Protein AF-A0A7Y2KUF0-F1 (afdb_monomer_lite)

Structure (mmCIF, N/CA/C/O backbone):
data_AF-A0A7Y2KUF0-F1
#
_entry.id   AF-A0A7Y2KUF0-F1
#
loop_
_atom_site.group_PDB
_atom_site.id
_atom_site.type_symbol
_atom_site.label_atom_id
_atom_site.label_alt_id
_atom_site.label_comp_id
_atom_site.label_asym_id
_atom_site.label_entity_id
_atom_site.label_seq_id
_atom_site.pdbx_PDB_ins_code
_atom_site.Cartn_x
_atom_site.Cartn_y
_atom_site.Cartn_z
_atom_site.occupancy
_atom_site.B_iso_or_equiv
_atom_site.auth_seq_id
_atom_site.auth_comp_id
_atom_site.auth_asym_id
_atom_site.auth_atom_id
_atom_site.pdbx_PDB_model_num
ATOM 1 N N . MET A 1 1 ? -13.475 7.085 -13.574 1.00 51.59 1 MET A N 1
ATOM 2 C CA . MET A 1 1 ? -13.124 5.715 -13.145 1.00 51.59 1 MET A CA 1
ATOM 3 C C . MET A 1 1 ? -12.330 5.874 -11.859 1.00 51.59 1 MET A C 1
ATOM 5 O O . MET A 1 1 ? -11.394 6.659 -11.885 1.00 51.59 1 MET A O 1
ATOM 9 N N . ARG A 1 2 ? -12.761 5.299 -10.728 1.00 65.19 2 ARG A N 1
ATOM 10 C CA . ARG A 1 2 ? -11.986 5.388 -9.475 1.00 65.19 2 ARG A CA 1
ATOM 11 C C . ARG A 1 2 ? -10.855 4.371 -9.551 1.00 65.19 2 ARG A C 1
ATOM 13 O O . ARG A 1 2 ? -11.111 3.249 -9.986 1.00 65.19 2 ARG A O 1
ATOM 20 N N . THR A 1 3 ? -9.640 4.768 -9.195 1.00 82.88 3 THR A N 1
ATOM 21 C CA . THR A 1 3 ? -8.525 3.822 -9.101 1.00 82.88 3 THR A CA 1
ATOM 22 C C . THR A 1 3 ? -8.599 3.076 -7.773 1.00 82.88 3 THR A C 1
ATOM 24 O O . THR A 1 3 ? -9.220 3.548 -6.819 1.00 82.88 3 THR A O 1
ATOM 27 N N . GLU A 1 4 ? -7.961 1.913 -7.689 1.00 82.94 4 GLU A N 1
ATOM 28 C CA . GLU A 1 4 ? -7.894 1.148 -6.439 1.00 82.94 4 GLU A CA 1
ATOM 29 C C . GLU A 1 4 ? -7.256 1.957 -5.294 1.00 82.94 4 G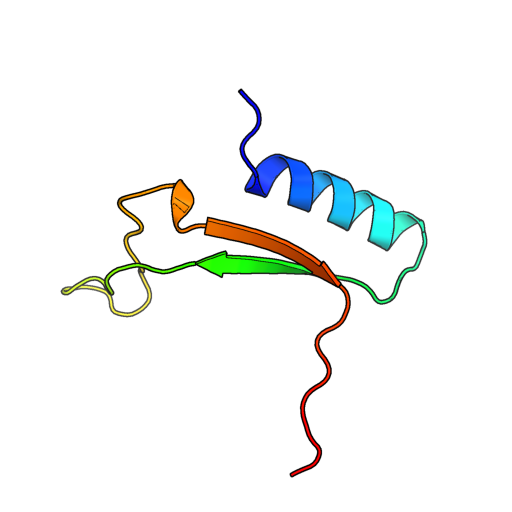LU A C 1
ATOM 31 O O . GLU A 1 4 ? -7.677 1.871 -4.142 1.00 82.94 4 GLU A O 1
ATOM 36 N N . ILE A 1 5 ? -6.310 2.837 -5.631 1.00 87.50 5 ILE A N 1
ATOM 37 C CA . ILE A 1 5 ? -5.652 3.746 -4.688 1.00 87.50 5 ILE A CA 1
ATOM 38 C C . ILE A 1 5 ? -6.641 4.777 -4.123 1.00 87.50 5 ILE A C 1
ATOM 40 O O . ILE A 1 5 ? -6.595 5.072 -2.927 1.00 87.50 5 ILE A O 1
ATOM 44 N N . ASP A 1 6 ? -7.543 5.314 -4.952 1.00 90.38 6 ASP A N 1
ATOM 45 C CA . ASP A 1 6 ? -8.553 6.276 -4.495 1.00 90.38 6 ASP A CA 1
ATOM 46 C C . ASP A 1 6 ? -9.495 5.639 -3.469 1.00 90.38 6 ASP A C 1
ATOM 48 O O . ASP A 1 6 ? -9.738 6.221 -2.411 1.00 90.38 6 ASP A O 1
ATOM 52 N N . VAL A 1 7 ? -9.971 4.421 -3.758 1.00 91.31 7 VAL A N 1
ATOM 53 C CA . VAL A 1 7 ? -10.860 3.661 -2.865 1.00 91.31 7 VAL A CA 1
ATOM 54 C C . VAL A 1 7 ? -10.161 3.373 -1.540 1.00 91.31 7 VAL A C 1
ATOM 56 O O . VAL A 1 7 ? -10.680 3.720 -0.479 1.00 91.31 7 VAL A O 1
ATOM 59 N N . LEU A 1 8 ? -8.937 2.843 -1.594 1.00 93.12 8 LEU A N 1
ATOM 60 C CA . LEU A 1 8 ? -8.149 2.537 -0.404 1.00 93.12 8 LEU A CA 1
ATOM 61 C C . LEU A 1 8 ? -7.911 3.781 0.471 1.00 93.12 8 LEU A C 1
ATOM 63 O O . LEU A 1 8 ? -7.891 3.707 1.703 1.00 93.12 8 LEU A O 1
ATOM 67 N N . ARG A 1 9 ? -7.735 4.952 -0.152 1.00 92.94 9 ARG A N 1
ATOM 68 C CA . ARG A 1 9 ? -7.570 6.219 0.567 1.00 92.94 9 ARG A CA 1
ATOM 69 C C . ARG A 1 9 ? -8.835 6.602 1.333 1.00 92.94 9 ARG A C 1
ATOM 71 O O . ARG A 1 9 ? -8.730 7.016 2.490 1.00 92.94 9 ARG A O 1
ATOM 78 N N . GLU A 1 10 ? -10.008 6.478 0.712 1.00 94.19 10 GLU A N 1
ATOM 79 C CA . GLU A 1 10 ? -11.299 6.723 1.368 1.00 94.19 10 GLU A CA 1
ATOM 80 C C . GLU A 1 10 ? -11.499 5.767 2.556 1.00 94.19 10 GLU A C 1
ATOM 82 O O . GLU A 1 10 ? -11.807 6.211 3.667 1.00 94.19 10 GLU A O 1
ATOM 87 N N . GLU A 1 11 ? -11.214 4.478 2.358 1.00 92.50 11 GLU A N 1
ATOM 88 C CA . GLU A 1 11 ? -11.296 3.448 3.399 1.00 92.50 11 GLU A CA 1
ATOM 89 C C . GLU A 1 11 ? -10.323 3.703 4.560 1.00 92.50 11 GLU A C 1
ATOM 91 O O . GLU A 1 11 ? -10.681 3.553 5.730 1.00 92.50 11 GLU A O 1
ATOM 96 N N . GLY A 1 12 ? -9.107 4.171 4.273 1.00 93.31 12 GLY A N 1
ATOM 97 C CA . GLY A 1 12 ? -8.141 4.561 5.300 1.00 93.31 12 GLY A CA 1
ATOM 98 C C . GLY A 1 12 ? -8.605 5.758 6.140 1.00 93.31 12 GLY A C 1
ATOM 99 O O . GLY A 1 12 ? -8.420 5.777 7.362 1.00 93.31 12 GLY A O 1
ATOM 100 N N . ILE A 1 13 ? -9.242 6.754 5.514 1.00 93.94 13 ILE A N 1
ATOM 101 C CA . ILE A 1 13 ? -9.829 7.906 6.220 1.00 93.94 13 ILE A CA 1
ATOM 102 C C . ILE A 1 13 ? -10.977 7.443 7.128 1.00 93.94 13 ILE A C 1
ATOM 104 O O . ILE A 1 13 ? -11.049 7.857 8.289 1.00 93.94 13 ILE A O 1
ATOM 108 N N . GLU A 1 14 ? -11.853 6.575 6.625 1.00 94.62 14 GLU A N 1
ATOM 109 C CA . GLU A 1 14 ? -12.943 5.949 7.382 1.00 94.62 14 GLU A CA 1
ATOM 110 C C . GLU A 1 14 ? -12.427 5.148 8.587 1.00 94.62 14 GLU A C 1
ATOM 112 O O . GLU A 1 14 ? -12.915 5.322 9.707 1.00 94.62 14 GLU A O 1
ATOM 117 N N . ALA A 1 15 ? -11.409 4.309 8.386 1.00 93.06 15 ALA A N 1
ATOM 118 C CA . ALA A 1 15 ? -10.794 3.500 9.436 1.00 93.06 15 ALA A CA 1
ATOM 119 C C . ALA A 1 15 ? -10.197 4.373 10.547 1.00 93.06 15 ALA A C 1
ATOM 121 O O . ALA A 1 15 ? -10.394 4.096 11.733 1.00 93.06 15 ALA A O 1
ATOM 122 N N . LYS A 1 16 ? -9.536 5.480 10.177 1.00 92.38 16 LY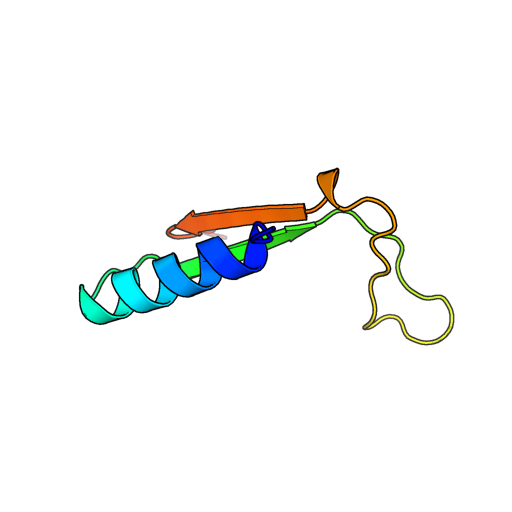S A N 1
ATOM 123 C CA . LYS A 1 16 ? -9.006 6.458 11.136 1.00 92.38 16 LYS A CA 1
ATOM 124 C C . LYS A 1 16 ? -10.121 7.130 11.941 1.00 92.38 16 LYS A C 1
ATOM 126 O O . LYS A 1 16 ? -9.987 7.256 13.155 1.00 92.38 16 LYS A O 1
ATOM 131 N N . LYS A 1 17 ? -11.227 7.528 11.298 1.00 94.56 17 LYS A N 1
ATOM 132 C CA . LYS A 1 17 ? -12.403 8.098 11.990 1.00 94.56 17 LYS A CA 1
ATOM 133 C C . LYS A 1 17 ? -13.013 7.113 12.991 1.00 94.56 17 LYS A C 1
ATOM 135 O O . LYS A 1 17 ? -13.437 7.524 14.064 1.00 94.56 17 LYS A O 1
ATOM 140 N N . LYS A 1 18 ? -13.011 5.819 12.658 1.00 94.50 18 LYS A N 1
ATOM 141 C CA . LYS A 1 18 ? -13.484 4.717 13.515 1.00 94.50 18 LYS A CA 1
ATOM 142 C C . LYS A 1 18 ? -12.457 4.288 14.578 1.00 94.50 18 LYS A C 1
ATOM 144 O O . LYS A 1 18 ? -12.699 3.325 15.297 1.00 94.50 18 LYS A O 1
ATOM 149 N N . ASN A 1 19 ? -11.320 4.986 14.683 1.00 92.00 19 ASN A N 1
ATOM 150 C CA . ASN A 1 19 ? -10.206 4.665 15.578 1.00 92.00 19 ASN A CA 1
ATOM 151 C C . ASN A 1 19 ? -9.681 3.218 15.412 1.00 92.00 19 ASN A C 1
ATOM 153 O O . ASN A 1 19 ? -9.219 2.598 16.371 1.00 92.00 19 ASN A O 1
ATOM 157 N N . SER A 1 20 ? -9.765 2.671 14.189 1.00 93.62 20 SER A N 1
ATOM 158 C CA . SER A 1 20 ? -9.259 1.334 13.865 1.00 93.62 20 SER A CA 1
ATOM 159 C C . SER A 1 20 ? -7.725 1.296 13.884 1.00 93.62 20 SER A C 1
ATOM 161 O O . SER A 1 20 ? -7.027 2.284 13.608 1.00 93.62 20 SER A O 1
ATOM 163 N N . LYS A 1 21 ? -7.184 0.115 14.191 1.00 90.81 21 LYS A N 1
ATOM 164 C CA . LYS A 1 21 ? -5.751 -0.178 14.071 1.00 90.81 21 LYS A CA 1
ATOM 165 C C . LYS A 1 21 ?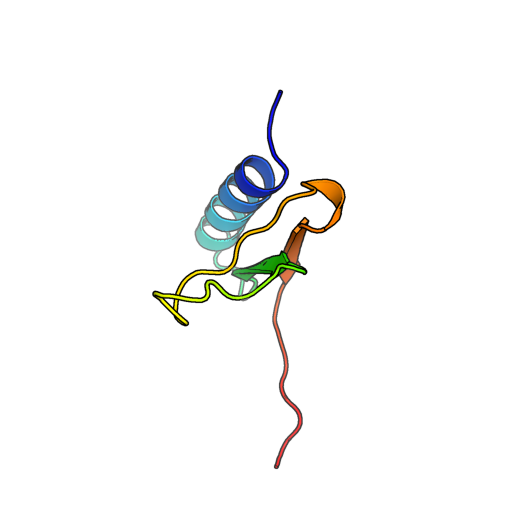 -5.321 -0.390 12.621 1.00 90.81 21 LYS A C 1
ATOM 167 O O . LYS A 1 21 ? -4.138 -0.230 12.331 1.00 90.81 21 LYS A O 1
ATOM 172 N N . ASP A 1 22 ? -6.268 -0.670 11.733 1.00 93.81 22 ASP A N 1
ATOM 173 C CA . ASP A 1 22 ? -5.982 -0.920 10.328 1.00 93.81 22 ASP A CA 1
ATOM 174 C C . ASP A 1 22 ? -5.410 0.316 9.638 1.00 93.81 22 ASP A C 1
ATOM 176 O O . ASP A 1 22 ? -5.710 1.470 9.979 1.00 93.81 22 ASP A O 1
ATOM 180 N N . ARG A 1 23 ? -4.533 0.062 8.671 1.00 93.12 23 ARG A N 1
ATOM 181 C CA . ARG A 1 23 ? -3.876 1.073 7.850 1.00 93.12 23 ARG A CA 1
ATOM 182 C C . ARG A 1 23 ? -4.023 0.696 6.379 1.00 93.12 23 ARG A C 1
ATOM 184 O O . ARG A 1 23 ? -4.043 -0.494 6.070 1.00 93.12 23 ARG A O 1
ATOM 191 N N . PRO A 1 24 ? -4.174 1.683 5.485 1.00 94.50 24 PRO A N 1
ATOM 192 C CA . PRO A 1 24 ? -4.148 1.423 4.056 1.00 94.50 24 PRO A CA 1
ATOM 193 C C . PRO A 1 24 ? -2.721 1.056 3.632 1.00 94.50 24 PRO A C 1
ATOM 195 O O . PRO A 1 24 ? -1.777 1.788 3.931 1.00 94.50 24 PRO A O 1
ATOM 198 N N . TRP A 1 25 ? -2.577 -0.062 2.930 1.00 94.12 25 TRP A N 1
ATOM 199 C CA . TRP A 1 25 ? -1.327 -0.557 2.361 1.00 94.12 25 TRP A CA 1
ATOM 200 C C . TRP A 1 25 ? -1.455 -0.658 0.851 1.00 94.12 25 TRP A C 1
ATOM 202 O O . TRP A 1 25 ? -2.459 -1.152 0.346 1.00 94.12 25 TRP A O 1
ATOM 212 N N . VAL A 1 26 ?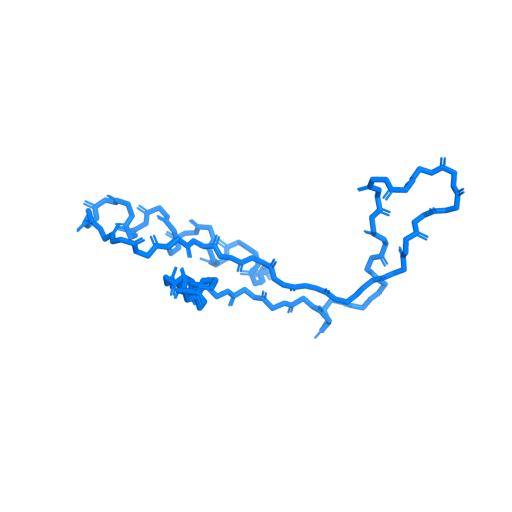 -0.421 -0.222 0.140 1.00 92.75 26 VAL A N 1
ATOM 213 C CA . VAL A 1 26 ? -0.312 -0.413 -1.305 1.00 92.75 26 VAL A CA 1
ATOM 214 C C . VAL A 1 26 ? 0.842 -1.367 -1.554 1.00 92.75 26 VAL A C 1
ATOM 216 O O . VAL A 1 26 ? 1.973 -1.104 -1.145 1.00 92.75 26 VAL A O 1
ATOM 219 N N . PHE A 1 27 ? 0.541 -2.470 -2.223 1.00 93.12 27 PHE A N 1
ATOM 220 C CA . PHE A 1 27 ? 1.515 -3.418 -2.739 1.00 93.12 27 PHE A CA 1
ATOM 221 C C . PHE A 1 27 ? 1.556 -3.278 -4.253 1.00 93.12 27 PHE A C 1
ATOM 223 O O . PHE A 1 27 ? 0.518 -3.094 -4.889 1.00 93.12 27 PHE A O 1
ATOM 230 N N . PHE A 1 28 ? 2.743 -3.358 -4.840 1.00 93.56 28 PHE A N 1
ATOM 231 C CA . PHE A 1 28 ? 2.880 -3.292 -6.285 1.00 93.56 28 PHE A CA 1
ATOM 232 C C . PHE A 1 28 ? 4.068 -4.112 -6.782 1.00 93.56 28 PHE A C 1
ATOM 234 O O . PHE A 1 28 ? 5.021 -4.354 -6.040 1.00 93.56 28 PHE A O 1
ATOM 241 N N . ILE A 1 29 ? 4.008 -4.517 -8.050 1.00 93.56 29 ILE A N 1
ATOM 242 C CA . ILE A 1 29 ? 5.143 -5.077 -8.788 1.00 93.56 29 ILE A CA 1
ATOM 243 C C . ILE A 1 29 ? 5.518 -4.074 -9.876 1.00 93.56 29 ILE A C 1
ATOM 245 O O . ILE A 1 29 ? 4.689 -3.721 -10.713 1.00 93.56 29 ILE A O 1
ATOM 249 N N . GLY A 1 30 ? 6.761 -3.605 -9.852 1.00 92.31 30 GLY A N 1
ATOM 250 C CA . GLY A 1 30 ? 7.281 -2.639 -10.813 1.00 92.31 30 GLY A CA 1
ATOM 251 C C . GLY A 1 30 ? 8.776 -2.814 -11.026 1.00 92.31 30 GLY A C 1
ATOM 252 O O . GLY A 1 30 ? 9.448 -3.511 -10.263 1.00 92.31 30 GLY A O 1
ATOM 253 N N . GLU A 1 31 ? 9.287 -2.170 -12.067 1.00 94.88 31 GLU A N 1
ATOM 254 C CA . GLU A 1 31 ? 10.717 -2.125 -12.353 1.00 94.88 31 GLU A CA 1
ATOM 255 C C . GLU A 1 31 ? 11.331 -0.903 -11.669 1.00 94.88 31 GLU A C 1
ATOM 257 O O . GLU A 1 31 ? 10.796 0.204 -11.755 1.00 94.88 31 GLU A O 1
ATOM 262 N N . GLN A 1 32 ? 12.441 -1.106 -10.961 1.00 95.56 32 GLN A N 1
ATOM 263 C CA . GLN A 1 32 ? 13.181 -0.008 -10.347 1.00 95.56 32 GLN A CA 1
ATOM 264 C C . GLN A 1 32 ? 13.807 0.860 -11.443 1.00 95.56 32 GLN A C 1
ATOM 266 O O . GLN A 1 32 ? 14.347 0.337 -12.423 1.00 95.56 32 GLN A O 1
ATOM 271 N N . ASP A 1 33 ? 13.712 2.177 -11.290 1.00 95.69 33 ASP A N 1
ATOM 272 C CA . ASP A 1 33 ? 14.295 3.110 -12.245 1.00 95.69 33 ASP A CA 1
ATOM 273 C C . ASP A 1 33 ? 15.832 3.009 -12.257 1.00 95.69 33 ASP A C 1
ATOM 275 O O . ASP A 1 33 ? 16.469 2.704 -11.244 1.00 95.69 33 ASP A O 1
ATOM 279 N N . LYS A 1 34 ? 16.430 3.209 -13.437 1.00 93.88 34 LYS A N 1
ATOM 280 C CA . LYS A 1 34 ? 17.875 3.033 -13.642 1.00 93.88 34 LYS A CA 1
ATOM 281 C C . LYS A 1 34 ? 18.687 4.211 -13.116 1.00 93.88 34 LYS A C 1
ATOM 283 O O . LYS A 1 34 ? 19.835 4.007 -12.726 1.00 93.88 34 LYS A O 1
ATOM 288 N N . ASP A 1 35 ? 18.107 5.406 -13.136 1.00 96.50 35 ASP A N 1
ATOM 289 C CA . ASP A 1 35 ? 18.756 6.647 -12.726 1.00 96.50 35 ASP A CA 1
ATOM 290 C C . ASP A 1 35 ? 18.404 6.993 -11.271 1.00 96.50 35 ASP A C 1
ATOM 292 O O . ASP A 1 35 ? 19.264 7.479 -10.533 1.00 96.50 35 ASP A O 1
ATOM 296 N N . ASP A 1 36 ? 17.176 6.682 -10.829 1.00 95.75 36 ASP A N 1
ATOM 297 C CA . ASP A 1 36 ? 16.727 6.891 -9.446 1.00 95.75 36 ASP A CA 1
ATOM 298 C C . ASP A 1 36 ? 16.154 5.615 -8.790 1.00 95.75 36 ASP A C 1
ATOM 300 O O . ASP A 1 36 ? 14.958 5.332 -8.891 1.00 95.75 36 ASP A O 1
ATOM 304 N N . PRO A 1 37 ? 16.956 4.876 -8.003 1.00 92.25 37 PRO A N 1
ATOM 305 C CA . PRO A 1 37 ? 16.505 3.672 -7.308 1.00 92.25 37 PRO A CA 1
ATOM 306 C C . PRO A 1 37 ? 15.335 3.876 -6.326 1.00 92.25 37 PRO A C 1
ATOM 308 O O . PRO A 1 37 ? 14.746 2.892 -5.873 1.00 92.25 37 PRO A O 1
ATOM 311 N N . ALA A 1 38 ? 14.992 5.110 -5.945 1.00 93.44 38 ALA A N 1
ATOM 312 C CA . ALA A 1 38 ? 13.822 5.370 -5.108 1.00 93.44 38 ALA A CA 1
ATOM 313 C C . ALA A 1 38 ? 12.499 5.284 -5.892 1.00 93.44 38 ALA A C 1
ATOM 315 O O . ALA A 1 38 ? 11.432 5.168 -5.281 1.00 93.44 38 ALA A O 1
ATOM 316 N N . ILE A 1 39 ? 12.556 5.327 -7.225 1.00 93.00 39 ILE A N 1
ATOM 317 C CA . ILE A 1 39 ? 11.393 5.292 -8.107 1.00 93.00 39 ILE A CA 1
ATOM 318 C C . ILE A 1 39 ? 11.170 3.868 -8.617 1.00 93.00 39 ILE A C 1
ATOM 320 O O . ILE A 1 39 ? 12.081 3.191 -9.094 1.00 93.00 39 ILE A O 1
ATOM 324 N N . PHE A 1 40 ? 9.916 3.426 -8.547 1.00 93.25 40 PHE A N 1
ATOM 325 C CA . PHE A 1 40 ? 9.461 2.181 -9.155 1.00 93.25 40 PHE A CA 1
ATOM 326 C C . PHE A 1 40 ? 8.427 2.491 -10.232 1.00 93.25 40 PHE A C 1
ATOM 328 O O . PHE A 1 40 ? 7.375 3.071 -9.957 1.00 93.25 40 PHE A O 1
ATOM 335 N N . ASN A 1 41 ? 8.722 2.073 -11.457 1.00 92.69 41 ASN A N 1
ATOM 336 C CA . ASN A 1 41 ? 7.850 2.237 -12.605 1.00 92.69 41 ASN A CA 1
ATOM 337 C C . ASN A 1 41 ? 6.912 1.029 -12.707 1.00 92.69 41 ASN A C 1
ATOM 339 O O . ASN A 1 41 ? 7.341 -0.098 -12.962 1.00 92.69 41 ASN A O 1
ATOM 343 N N . VAL A 1 42 ? 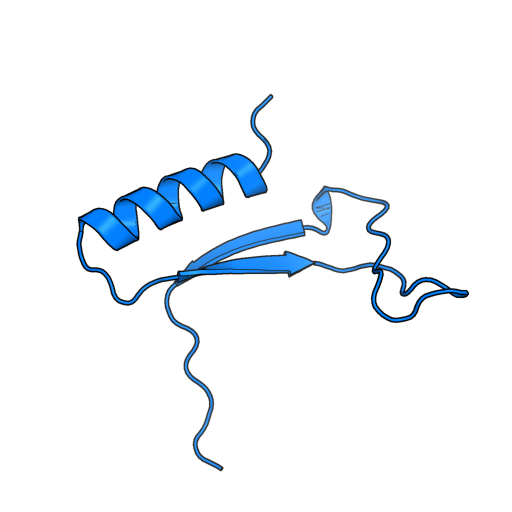5.614 1.264 -12.509 1.00 90.81 42 VAL A N 1
ATOM 344 C CA . VAL A 1 42 ? 4.567 0.250 -12.680 1.00 90.81 42 VAL A CA 1
ATOM 345 C C . VAL A 1 42 ? 3.883 0.487 -14.021 1.00 90.81 42 VAL A C 1
ATOM 347 O O . VAL A 1 42 ? 3.133 1.445 -14.188 1.00 90.81 42 VAL A O 1
ATOM 350 N N . THR A 1 43 ? 4.163 -0.373 -14.997 1.00 88.88 43 THR A N 1
ATOM 351 C CA . THR A 1 43 ? 3.661 -0.232 -16.375 1.00 88.88 43 THR A CA 1
ATOM 352 C C . THR A 1 43 ? 2.263 -0.822 -16.573 1.00 88.88 43 THR A C 1
ATOM 354 O O . THR A 1 43 ? 1.568 -0.456 -17.520 1.00 88.88 43 THR A O 1
ATOM 357 N N . ASP A 1 44 ? 1.822 -1.696 -15.664 1.00 88.75 44 ASP A N 1
ATOM 358 C CA . ASP A 1 44 ? 0.503 -2.327 -15.680 1.00 88.75 44 ASP A CA 1
ATOM 359 C C . ASP A 1 44 ? -0.215 -2.107 -14.342 1.00 88.75 44 ASP A C 1
ATOM 361 O O . ASP A 1 44 ? 0.200 -2.604 -13.298 1.00 88.75 44 ASP A O 1
ATOM 365 N N . HIS A 1 45 ? -1.332 -1.379 -14.377 1.00 83.69 45 HIS A N 1
ATOM 366 C CA . HIS A 1 45 ? -2.147 -1.069 -13.200 1.00 83.69 45 HIS A CA 1
ATOM 367 C C . HIS A 1 45 ? -2.711 -2.312 -12.494 1.00 83.69 45 HIS A C 1
ATOM 369 O O . HIS A 1 45 ? -3.028 -2.237 -11.311 1.00 83.69 45 HIS A O 1
ATOM 375 N N . ARG A 1 46 ? -2.813 -3.457 -13.184 1.00 87.94 46 ARG A N 1
ATOM 376 C CA . ARG A 1 46 ? -3.235 -4.737 -12.587 1.00 87.94 46 ARG A CA 1
ATOM 377 C C . ARG A 1 46 ? -2.202 -5.300 -11.610 1.00 87.94 46 ARG A C 1
ATOM 379 O O . ARG A 1 46 ? -2.499 -6.244 -10.888 1.00 87.94 46 ARG A O 1
ATOM 386 N N . LEU A 1 47 ? -0.991 -4.743 -11.606 1.00 89.94 47 LEU A N 1
ATOM 387 C CA . LEU A 1 47 ? 0.086 -5.095 -10.685 1.00 89.94 47 LEU A CA 1
ATOM 388 C C . LEU A 1 47 ? 0.070 -4.254 -9.407 1.00 89.94 47 LEU A C 1
ATOM 390 O O . LEU A 1 47 ? 1.007 -4.358 -8.622 1.00 89.94 47 LEU A O 1
ATOM 394 N N . ILE A 1 48 ? -0.955 -3.426 -9.200 1.00 90.75 48 ILE A N 1
ATOM 395 C CA . ILE A 1 48 ? -1.172 -2.653 -7.977 1.00 90.75 48 ILE A CA 1
ATOM 396 C C . ILE A 1 48 ? -2.294 -3.328 -7.189 1.00 90.75 48 ILE A C 1
ATOM 398 O O . ILE A 1 48 ? -3.329 -3.663 -7.756 1.00 90.75 48 ILE A O 1
ATOM 402 N N . CYS A 1 49 ? -2.086 -3.509 -5.889 1.00 91.75 49 CYS A N 1
ATOM 403 C CA . CYS A 1 49 ? -3.072 -4.051 -4.963 1.00 91.75 49 CYS A CA 1
ATOM 404 C C . CYS A 1 49 ? -3.155 -3.168 -3.715 1.00 91.75 49 CYS A C 1
ATOM 406 O O . CYS A 1 49 ? -2.147 -2.919 -3.044 1.00 91.75 49 CYS A O 1
ATOM 408 N N . GLY A 1 50 ? -4.357 -2.687 -3.409 1.00 92.62 50 GLY A N 1
ATOM 409 C CA . GLY A 1 50 ? -4.662 -1.938 -2.197 1.00 92.62 50 GLY A CA 1
ATOM 410 C C . GLY A 1 50 ? -5.293 -2.821 -1.123 1.00 92.62 50 GLY A C 1
ATOM 411 O O . GLY A 1 50 ? -6.243 -3.547 -1.392 1.00 92.62 50 GLY A O 1
ATOM 412 N N . LEU A 1 51 ? -4.804 -2.744 0.117 1.00 93.75 51 LEU A N 1
ATOM 413 C CA . LEU A 1 51 ? -5.354 -3.503 1.243 1.00 93.75 51 LEU A CA 1
ATOM 414 C C . LEU A 1 51 ? -5.446 -2.653 2.510 1.00 93.75 51 LEU A C 1
ATOM 416 O O . LEU A 1 51 ? -4.448 -2.114 2.986 1.00 93.75 51 LEU A O 1
ATOM 420 N N . LEU A 1 52 ? -6.637 -2.572 3.104 1.00 95.00 52 LEU A N 1
ATOM 421 C CA . LEU A 1 52 ? -6.820 -2.022 4.442 1.00 95.00 52 LEU A CA 1
ATOM 422 C C . LEU A 1 52 ? -6.630 -3.140 5.474 1.00 95.00 52 LEU A C 1
ATOM 424 O O . LEU A 1 52 ? -7.390 -4.104 5.503 1.00 95.00 52 LEU A O 1
ATOM 428 N N . GLY A 1 53 ? -5.626 -3.015 6.338 1.00 94.38 53 GLY A N 1
ATOM 429 C CA . GLY A 1 53 ? -5.393 -4.024 7.366 1.00 94.38 53 GLY A CA 1
ATOM 430 C C . GLY A 1 53 ? -4.235 -3.715 8.300 1.00 94.38 53 GLY A C 1
ATOM 431 O O . GLY A 1 53 ? -3.610 -2.652 8.248 1.00 94.38 53 GLY A O 1
ATOM 432 N N . THR A 1 54 ? -3.932 -4.676 9.163 1.00 93.69 54 THR A N 1
ATOM 433 C CA . THR A 1 54 ? -2.830 -4.597 10.123 1.00 93.69 54 THR A CA 1
ATOM 434 C C . THR A 1 54 ? -1.754 -5.621 9.758 1.00 93.69 54 THR A C 1
ATOM 436 O O . THR A 1 54 ? -1.996 -6.825 9.817 1.00 93.69 54 THR A O 1
ATOM 439 N N . ILE A 1 55 ? -0.549 -5.159 9.408 1.00 90.31 55 ILE A N 1
ATOM 440 C CA . ILE A 1 55 ? 0.596 -6.049 9.167 1.00 90.31 55 ILE A CA 1
ATOM 441 C C . ILE A 1 55 ? 1.199 -6.463 10.513 1.00 90.31 55 ILE A C 1
ATOM 443 O O . ILE A 1 55 ? 1.622 -5.615 11.300 1.00 90.31 55 ILE A O 1
ATOM 447 N N . THR A 1 56 ? 1.261 -7.772 10.766 1.00 91.75 56 THR A N 1
ATOM 448 C CA . THR A 1 56 ? 1.962 -8.343 11.925 1.00 91.75 56 THR A CA 1
ATOM 449 C C . THR A 1 56 ? 3.257 -8.983 11.453 1.00 91.75 56 THR A C 1
ATOM 451 O O . THR A 1 56 ? 3.234 -9.915 10.654 1.00 91.75 56 THR A O 1
ATOM 454 N N . TYR A 1 57 ? 4.387 -8.494 11.955 1.00 88.25 57 TYR A N 1
ATOM 455 C CA . TYR A 1 57 ? 5.692 -9.074 11.652 1.00 88.25 57 TYR A CA 1
ATOM 456 C C . TYR A 1 57 ? 6.010 -10.212 12.630 1.00 88.25 57 TYR A C 1
ATOM 458 O O . TYR A 1 57 ? 5.668 -10.109 13.814 1.00 88.25 57 TYR A O 1
ATOM 466 N N . PRO A 1 58 ? 6.660 -11.294 12.168 1.00 91.69 58 PRO A N 1
ATOM 467 C CA . PRO A 1 58 ? 7.109 -12.357 13.055 1.00 91.69 58 PRO A CA 1
ATOM 468 C C . PRO A 1 58 ? 8.077 -11.809 14.111 1.00 91.69 58 PRO A C 1
ATOM 470 O O . PRO A 1 58 ? 8.828 -10.860 13.867 1.00 91.69 58 PRO A O 1
ATOM 473 N N . LYS A 1 59 ? 8.055 -12.4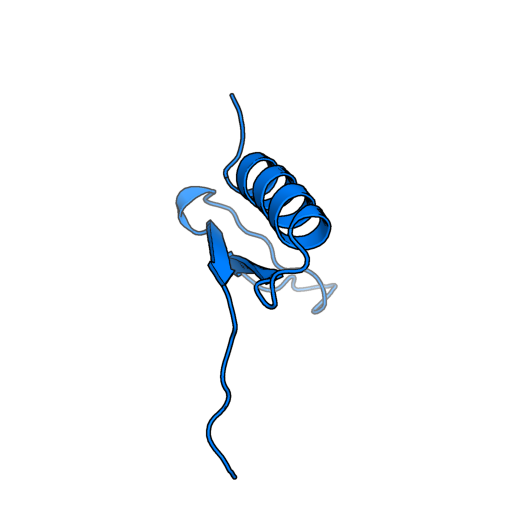17 15.302 1.00 87.06 59 LYS A N 1
ATOM 474 C CA . LYS A 1 59 ? 9.064 -12.142 16.329 1.00 87.06 59 LYS A CA 1
ATOM 475 C C . LYS A 1 59 ? 10.414 -12.654 15.814 1.00 87.06 59 LYS A C 1
ATOM 477 O O . LYS A 1 59 ? 10.463 -13.758 15.278 1.00 87.06 59 LYS A O 1
ATOM 482 N N . ARG A 1 60 ? 11.446 -11.811 15.922 1.00 76.19 60 ARG A N 1
ATOM 483 C CA . ARG A 1 60 ? 12.831 -12.156 15.568 1.00 76.19 60 ARG A CA 1
ATOM 484 C C . ARG A 1 60 ? 13.347 -13.318 16.403 1.00 76.19 60 ARG A C 1
ATOM 486 O O . ARG A 1 60 ? 12.942 -13.393 17.586 1.00 76.19 60 ARG A O 1
#

Sequence (60 aa):
MRTEIDVLREEGIEAKKKNSKDRPWVFFIGEQDKDDPAIFNVTDHRLICGLLGTITYPKR

Radius of gyration: 14.34 Å; chains: 1; bounding box: 32×20×33 Å

Secondary structure (DSSP, 8-state):
---HHHHHHHHHHHHHHTT-S-EEEEEE--EEPSS-TT-EE---GGGEEEEEE---PPP-

Foldseek 3Di:
DQAQVNVLVVVQVVCVVVVHPWHKDKAFDFCQDPVDNVDGDGPDSVRIDIDTGDDDDDDD

pLDDT: mean 90.7, std 7.07, range [51.59, 96.5]